Protein AF-A0ABD3ZH86-F1 (afdb_monomer_lite)

Radius of gyration: 28.14 Å; chains: 1; bounding box: 53×39×81 Å

Foldseek 3Di:
DCVVVVLCPDQDPPVVLVCQLVVQLVCQLVVVQVVCCVPVVDGDDSVVSSVVSNVVSSVVSVVVCVVCRVVDDDPPVPCPPPCVLAFPKWFFQAKDPAFQDWTWTWDQDPVRDIDIAIEGEPDSRDIDDHGFIWHFHADPDPRYTYIYHDPCPPPD

Secondary structure (DSSP, 8-state):
--GGGGGTBTTB-HHHHHHHHHHHHHHHHHHHHHHHHHHHSSPPPHHHHHHHHHHHHHHHHHHHHHHHTTTSPP---S---GGGGTT-EEEEEE--SSTT--EEEEEE-TTS-EEEEEEEESSTT--PPTT-EEEEEEEEETTEEEEEE-S-TT--

pLDDT: mean 80.96, std 14.33, range [44.66, 96.56]

Organism: NCBI:txid910996

Structure (mmCIF, N/CA/C/O backbone):
data_AF-A0ABD3ZH86-F1
#
_entry.id   AF-A0ABD3ZH86-F1
#
loop_
_atom_site.group_PDB
_atom_site.id
_atom_site.type_symbol
_atom_site.label_atom_id
_atom_site.label_alt_id
_atom_site.label_comp_id
_atom_site.label_asym_id
_atom_site.label_entity_id
_atom_site.label_seq_id
_atom_site.pdbx_PDB_ins_code
_atom_site.Cartn_x
_atom_site.Cartn_y
_atom_site.Cartn_z
_atom_site.occupancy
_atom_site.B_iso_or_equiv
_atom_site.auth_seq_id
_atom_site.auth_comp_id
_atom_site.auth_asym_id
_atom_site.auth_atom_id
_atom_site.pdbx_PDB_model_num
ATOM 1 N N . MET A 1 1 ? 4.212 23.619 -3.098 1.00 45.44 1 MET A N 1
ATOM 2 C CA . MET A 1 1 ? 4.206 22.138 -3.098 1.00 45.44 1 MET A CA 1
ATOM 3 C C . MET A 1 1 ? 3.017 21.601 -3.907 1.00 45.44 1 MET A C 1
ATOM 5 O O . MET A 1 1 ? 2.128 20.982 -3.349 1.00 45.44 1 MET A O 1
ATOM 9 N N . GLN A 1 2 ? 2.964 21.860 -5.218 1.00 48.41 2 GLN A N 1
ATOM 10 C CA . GLN A 1 2 ? 1.877 21.378 -6.098 1.00 48.41 2 GLN A CA 1
ATOM 11 C C . GLN A 1 2 ? 2.357 20.331 -7.117 1.00 48.41 2 GLN A C 1
ATOM 13 O O . GLN A 1 2 ? 1.558 19.537 -7.596 1.00 48.41 2 GLN A O 1
ATOM 18 N N . ALA A 1 3 ? 3.668 20.247 -7.376 1.00 47.69 3 ALA A N 1
ATOM 19 C CA . ALA A 1 3 ? 4.236 19.275 -8.313 1.00 47.69 3 ALA A CA 1
ATOM 20 C C . ALA A 1 3 ? 4.081 17.809 -7.853 1.00 47.69 3 ALA A C 1
ATOM 22 O O . ALA A 1 3 ? 3.915 16.922 -8.683 1.00 47.69 3 ALA A O 1
ATOM 23 N N . LEU A 1 4 ? 4.068 17.547 -6.539 1.00 51.72 4 LEU A N 1
ATOM 24 C CA . LEU A 1 4 ? 3.952 16.184 -5.998 1.00 51.72 4 LEU A CA 1
ATOM 25 C C . LEU A 1 4 ? 2.543 15.585 -6.149 1.00 51.72 4 LEU A C 1
ATOM 27 O O . LEU A 1 4 ? 2.402 14.373 -6.281 1.00 51.72 4 LEU A O 1
ATOM 31 N N . SER A 1 5 ? 1.506 16.428 -6.169 1.00 49.06 5 SER A N 1
ATOM 32 C CA . SER A 1 5 ? 0.112 15.988 -6.327 1.00 49.06 5 SER A CA 1
ATOM 33 C C . SER A 1 5 ? -0.162 15.417 -7.724 1.00 49.06 5 SER A C 1
ATOM 35 O O . SER A 1 5 ? -1.036 14.565 -7.882 1.00 49.06 5 SER A O 1
ATOM 37 N N . TRP A 1 6 ? 0.611 15.834 -8.731 1.00 50.19 6 TRP A N 1
ATOM 38 C CA . TRP A 1 6 ? 0.430 15.401 -10.118 1.00 50.19 6 TRP A CA 1
ATOM 39 C C . TRP A 1 6 ? 1.061 14.027 -10.417 1.00 50.19 6 TRP A C 1
ATOM 41 O O . TRP A 1 6 ? 0.678 13.365 -11.381 1.00 50.19 6 TRP A O 1
ATOM 51 N N . LEU A 1 7 ? 1.952 13.539 -9.543 1.00 53.78 7 LEU A N 1
ATOM 52 C CA . LEU A 1 7 ? 2.660 12.261 -9.700 1.00 53.78 7 LEU A CA 1
ATOM 53 C C . LEU A 1 7 ? 1.811 11.021 -9.344 1.00 53.78 7 LEU A C 1
ATOM 55 O O . LEU A 1 7 ? 2.345 9.925 -9.257 1.00 53.78 7 LEU A O 1
ATOM 59 N N . HIS A 1 8 ? 0.496 11.147 -9.123 1.00 50.16 8 HIS A N 1
ATOM 60 C CA . HIS A 1 8 ? -0.343 10.010 -8.698 1.00 50.16 8 HIS A CA 1
ATOM 61 C C . HIS A 1 8 ? 0.144 9.317 -7.405 1.00 50.16 8 HIS A C 1
ATOM 63 O O . HIS A 1 8 ? -0.154 8.143 -7.171 1.00 50.16 8 HIS A O 1
ATOM 69 N N . ILE A 1 9 ? 0.828 10.055 -6.522 1.00 49.44 9 ILE A N 1
ATOM 70 C CA . ILE A 1 9 ? 1.024 9.653 -5.124 1.00 49.44 9 ILE A CA 1
ATOM 71 C C . ILE A 1 9 ? -0.372 9.523 -4.502 1.00 49.44 9 ILE A C 1
ATOM 73 O O . ILE A 1 9 ? -1.048 10.519 -4.261 1.00 49.44 9 ILE A O 1
ATOM 77 N N . GLY A 1 10 ? -0.852 8.286 -4.357 1.00 52.22 10 GLY A N 1
ATOM 78 C CA . GLY A 1 10 ? -2.165 7.987 -3.779 1.00 52.22 10 GLY A CA 1
ATOM 79 C C . GLY A 1 10 ? -2.953 6.840 -4.421 1.00 52.22 10 GLY A C 1
ATOM 80 O O . GLY A 1 10 ? -3.966 6.446 -3.856 1.00 52.22 10 GLY A O 1
ATOM 81 N N . LYS A 1 11 ? -2.540 6.287 -5.575 1.00 58.09 11 LYS A N 1
ATOM 82 C CA . LYS A 1 11 ? -3.232 5.123 -6.190 1.00 58.09 11 LYS A CA 1
ATOM 83 C C . LYS A 1 11 ? -2.356 3.897 -6.433 1.00 58.09 11 LYS A C 1
ATOM 85 O O . LYS A 1 11 ? -2.894 2.807 -6.578 1.00 58.09 11 LYS A O 1
ATOM 90 N N . LEU A 1 12 ? -1.041 4.076 -6.502 1.00 63.38 12 LEU A N 1
ATOM 91 C CA . LEU A 1 12 ? -0.073 3.011 -6.737 1.00 63.38 12 LEU A CA 1
ATOM 92 C C . LEU A 1 12 ? 1.026 3.128 -5.677 1.00 63.38 12 LEU A C 1
ATOM 94 O O . LEU A 1 12 ? 1.472 4.256 -5.428 1.00 63.38 12 LEU A O 1
ATOM 98 N N . PRO A 1 13 ? 1.489 2.013 -5.084 1.00 73.19 13 PRO A N 1
ATOM 99 C CA . PRO A 1 13 ? 2.639 2.035 -4.190 1.00 73.19 13 PRO A CA 1
ATOM 100 C C . PRO A 1 13 ? 3.819 2.737 -4.873 1.00 73.19 13 PRO A C 1
ATOM 102 O O 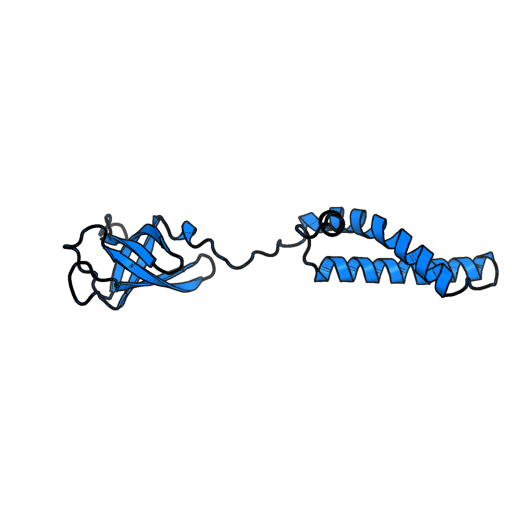. PRO A 1 13 ? 4.073 2.533 -6.068 1.00 73.19 13 PRO A O 1
ATOM 105 N N . LEU A 1 14 ? 4.553 3.576 -4.135 1.00 78.62 14 LEU A N 1
ATOM 106 C CA . LEU A 1 14 ? 5.660 4.374 -4.688 1.00 78.62 14 LEU A CA 1
ATOM 107 C C . LEU A 1 14 ? 6.692 3.493 -5.408 1.00 78.62 14 LEU A C 1
ATOM 109 O O . LEU A 1 14 ? 7.180 3.846 -6.481 1.00 78.62 14 LEU A O 1
ATOM 113 N N . LEU A 1 15 ? 6.953 2.310 -4.851 1.00 83.00 15 LEU A N 1
ATOM 114 C CA . LEU A 1 15 ? 7.851 1.318 -5.429 1.00 83.00 15 LEU A CA 1
ATOM 115 C C . LEU A 1 15 ? 7.382 0.859 -6.817 1.00 83.00 15 LEU A C 1
ATOM 117 O O . LEU A 1 15 ? 8.180 0.830 -7.749 1.00 83.00 15 LEU A O 1
ATOM 121 N N . VAL A 1 16 ? 6.090 0.567 -6.985 1.00 83.31 16 VAL A N 1
ATOM 122 C CA . VAL A 1 16 ? 5.526 0.131 -8.274 1.00 83.31 16 VAL A CA 1
ATOM 123 C C . VAL A 1 16 ? 5.651 1.239 -9.315 1.00 83.31 16 VAL A C 1
ATOM 125 O O . VAL A 1 16 ? 6.096 0.997 -10.435 1.00 83.31 16 VAL A O 1
ATOM 128 N N . THR A 1 17 ? 5.322 2.471 -8.931 1.00 83.12 17 THR A N 1
ATOM 129 C CA . THR A 1 17 ? 5.427 3.645 -9.811 1.00 83.12 17 THR A CA 1
ATOM 130 C C . THR A 1 17 ? 6.867 3.870 -10.276 1.00 83.12 17 THR A C 1
ATOM 132 O O . THR A 1 17 ? 7.109 4.112 -11.459 1.00 83.12 17 THR A O 1
ATOM 135 N N . LEU A 1 18 ? 7.834 3.737 -9.365 1.00 87.50 18 LEU A N 1
ATOM 136 C CA . LEU A 1 18 ? 9.255 3.879 -9.671 1.00 87.50 18 LEU A CA 1
ATOM 137 C C . LEU A 1 18 ? 9.743 2.777 -10.621 1.00 87.50 18 LEU A C 1
ATOM 139 O O . LEU A 1 18 ? 10.398 3.076 -11.616 1.00 87.50 18 LEU A O 1
ATOM 143 N N . VAL A 1 19 ? 9.389 1.516 -10.359 1.00 90.88 19 VAL A N 1
ATOM 144 C CA . VAL A 1 19 ? 9.763 0.383 -11.222 1.00 90.88 19 VAL A CA 1
ATOM 145 C C . VAL A 1 19 ? 9.196 0.554 -12.631 1.00 90.88 19 VAL A C 1
ATOM 147 O O . VAL A 1 19 ? 9.919 0.360 -13.606 1.00 90.88 19 VAL A O 1
ATOM 150 N N . LEU A 1 20 ? 7.936 0.977 -12.762 1.00 89.69 20 LEU A N 1
ATOM 151 C CA . LEU A 1 20 ? 7.323 1.244 -14.065 1.00 89.69 20 LEU A CA 1
ATOM 152 C C . LEU A 1 20 ? 8.002 2.410 -14.799 1.00 89.69 20 LEU A C 1
ATOM 154 O O . LEU A 1 20 ? 8.222 2.326 -16.010 1.00 89.69 20 LEU A O 1
ATOM 158 N N . LEU A 1 21 ? 8.370 3.480 -14.087 1.00 91.88 21 LEU A N 1
ATOM 159 C CA . LEU A 1 21 ? 9.082 4.622 -14.665 1.00 91.88 21 LEU A CA 1
ATOM 160 C C . LEU A 1 21 ? 10.460 4.209 -15.195 1.00 91.88 21 LEU A C 1
ATOM 162 O O . LEU A 1 21 ? 10.794 4.504 -16.340 1.00 91.88 21 LEU A O 1
ATOM 166 N N . LEU A 1 22 ? 11.256 3.517 -14.376 1.00 94.38 22 LEU A N 1
ATOM 167 C CA . LEU A 1 22 ? 12.603 3.084 -14.753 1.00 94.38 22 LEU A CA 1
ATOM 168 C C . LEU A 1 22 ? 12.562 2.007 -15.841 1.00 94.38 22 LEU A C 1
ATOM 170 O O . LEU A 1 22 ? 13.365 2.048 -16.771 1.00 94.38 22 LEU A O 1
ATOM 174 N N . GLY A 1 23 ? 11.615 1.072 -15.757 1.00 94.75 23 GLY A N 1
ATOM 175 C CA . GLY A 1 23 ? 11.425 0.025 -16.757 1.00 94.75 23 GLY A CA 1
ATOM 176 C C . GLY A 1 23 ? 11.048 0.603 -18.120 1.00 94.75 23 GLY A C 1
ATOM 177 O O . GLY A 1 23 ? 11.682 0.280 -19.123 1.00 94.75 23 GLY A O 1
ATOM 178 N N . SER A 1 24 ? 10.074 1.516 -18.163 1.00 94.38 24 SER A N 1
ATOM 179 C CA . SER A 1 24 ? 9.701 2.199 -19.408 1.00 94.38 24 SER A CA 1
ATOM 180 C C . SER A 1 24 ? 10.832 3.078 -19.948 1.00 94.38 24 SER A C 1
ATOM 182 O O . SER A 1 24 ? 11.112 3.018 -21.142 1.00 94.38 24 SER A O 1
ATOM 184 N N . PHE A 1 25 ? 11.545 3.813 -19.089 1.00 96.06 25 PHE A N 1
ATOM 185 C CA . PHE A 1 25 ? 12.745 4.564 -19.471 1.00 96.06 25 PHE A CA 1
ATOM 186 C C . PHE A 1 25 ? 13.802 3.671 -20.135 1.00 96.06 25 PHE A C 1
ATOM 188 O O . PHE A 1 25 ? 14.308 4.013 -21.203 1.00 96.06 25 PHE A O 1
ATOM 195 N N . ALA A 1 26 ? 14.107 2.514 -19.540 1.00 96.50 26 ALA A N 1
ATOM 196 C CA . ALA A 1 26 ? 15.097 1.584 -20.073 1.00 96.50 26 ALA A CA 1
ATOM 197 C C . ALA A 1 26 ? 14.663 1.006 -21.427 1.00 96.50 26 ALA A C 1
ATOM 199 O O . ALA A 1 26 ? 15.451 0.997 -22.372 1.00 96.50 26 ALA A O 1
ATOM 200 N N . ILE A 1 27 ? 13.404 0.574 -21.547 1.00 96.56 27 ILE A N 1
ATOM 201 C CA . ILE A 1 27 ? 12.863 0.017 -22.795 1.00 96.56 27 ILE A CA 1
ATOM 202 C C . ILE A 1 27 ? 12.894 1.063 -23.910 1.00 96.56 27 ILE A C 1
ATOM 204 O O . ILE A 1 27 ? 13.369 0.764 -25.006 1.00 96.56 27 ILE A O 1
ATOM 208 N N . ILE A 1 28 ? 12.428 2.286 -23.639 1.00 96.06 28 ILE A N 1
ATOM 209 C CA . ILE A 1 28 ? 12.412 3.379 -24.618 1.00 96.06 28 ILE A CA 1
ATOM 210 C C . ILE A 1 28 ? 13.840 3.760 -25.015 1.00 96.06 28 ILE A C 1
ATOM 212 O O . ILE A 1 28 ? 14.114 3.894 -26.203 1.00 96.06 28 ILE A O 1
ATOM 216 N N . GLY A 1 29 ? 14.760 3.869 -24.054 1.00 95.62 29 GLY A N 1
ATOM 217 C CA . GLY A 1 29 ? 16.148 4.240 -24.323 1.00 95.62 29 GLY A CA 1
ATOM 218 C C . GLY A 1 29 ? 16.898 3.201 -25.143 1.00 95.62 29 GLY A C 1
ATOM 219 O O . GLY A 1 29 ? 17.536 3.553 -26.132 1.00 95.62 29 GLY A O 1
ATOM 220 N N . ILE A 1 30 ? 16.785 1.919 -24.793 1.00 96.12 30 ILE A N 1
ATOM 221 C CA . ILE A 1 30 ? 17.448 0.836 -25.533 1.00 96.12 30 ILE A CA 1
ATOM 222 C C . ILE A 1 30 ? 16.839 0.701 -26.933 1.00 96.12 30 ILE A C 1
ATOM 224 O O . ILE A 1 30 ? 17.574 0.654 -27.919 1.00 96.12 30 ILE A O 1
ATOM 228 N N . SER A 1 31 ? 15.506 0.693 -27.036 1.00 96.50 31 SER A N 1
ATOM 229 C CA . SER A 1 31 ? 14.814 0.558 -28.326 1.00 96.50 31 SER A CA 1
ATOM 230 C C . SER A 1 31 ? 15.064 1.767 -29.227 1.00 96.50 31 SER A C 1
ATOM 232 O O . SER A 1 31 ? 15.324 1.610 -30.417 1.00 96.50 31 SER A O 1
ATOM 234 N N . GLY A 1 32 ? 15.039 2.974 -28.659 1.00 94.81 32 GLY A N 1
ATOM 235 C CA . GLY A 1 32 ? 15.346 4.216 -29.360 1.00 94.81 32 GLY A CA 1
ATOM 236 C C . GLY A 1 32 ? 16.785 4.242 -29.861 1.00 94.81 32 GLY A C 1
ATOM 237 O O . GLY A 1 32 ? 17.023 4.576 -31.019 1.00 94.81 32 GLY A O 1
ATOM 238 N N . GLN A 1 33 ? 17.747 3.820 -29.037 1.00 94.56 33 GLN A N 1
ATOM 239 C CA . GLN A 1 33 ? 19.147 3.749 -29.448 1.00 94.56 33 GLN A CA 1
ATOM 240 C C . GLN A 1 33 ? 19.359 2.718 -30.558 1.00 94.56 33 GLN A C 1
ATOM 242 O O . GLN A 1 33 ? 20.044 3.008 -31.538 1.00 94.56 33 GLN A O 1
ATOM 247 N N . TYR A 1 34 ? 18.724 1.550 -30.448 1.00 95.25 34 TYR A N 1
ATOM 248 C CA . 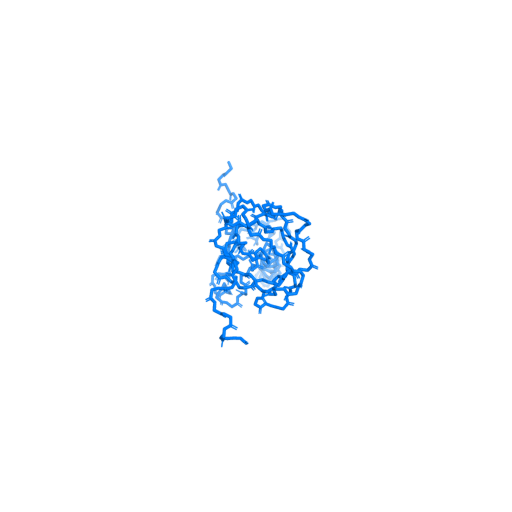TYR A 1 34 ? 18.746 0.529 -31.492 1.00 95.25 34 TYR A CA 1
ATOM 249 C C . TYR A 1 34 ? 18.163 1.048 -32.816 1.00 95.25 34 TYR A C 1
ATOM 251 O O . TYR A 1 34 ? 18.768 0.859 -33.870 1.00 95.25 34 TYR A O 1
ATOM 259 N N . LEU A 1 35 ? 17.034 1.763 -32.768 1.00 95.06 35 LEU A N 1
ATOM 260 C CA . LEU A 1 35 ? 16.420 2.383 -33.947 1.00 95.06 35 LEU A CA 1
ATOM 261 C C . LEU A 1 35 ? 17.329 3.430 -34.596 1.00 95.06 35 LEU A C 1
ATOM 263 O O . LEU A 1 35 ? 17.459 3.435 -35.818 1.00 95.06 35 LEU A O 1
ATOM 267 N N . MET A 1 36 ? 17.983 4.282 -33.803 1.00 93.81 36 MET A N 1
ATOM 268 C CA . MET A 1 36 ? 18.912 5.291 -34.326 1.00 93.81 36 MET A CA 1
ATOM 269 C C . MET A 1 36 ? 20.103 4.640 -35.029 1.00 93.81 36 MET A C 1
ATOM 271 O O . MET A 1 36 ? 20.439 5.028 -36.142 1.00 93.81 36 MET A O 1
ATOM 275 N N . ILE A 1 37 ? 20.686 3.596 -34.438 1.00 94.44 37 ILE A N 1
ATOM 276 C CA . ILE A 1 37 ? 21.784 2.854 -35.069 1.00 94.44 37 ILE A CA 1
ATOM 277 C C . ILE A 1 37 ? 21.301 2.157 -36.348 1.00 94.44 37 ILE A C 1
ATOM 279 O O . ILE A 1 37 ? 21.988 2.200 -37.360 1.00 94.44 37 ILE A O 1
ATOM 283 N N . SER A 1 38 ? 20.112 1.556 -36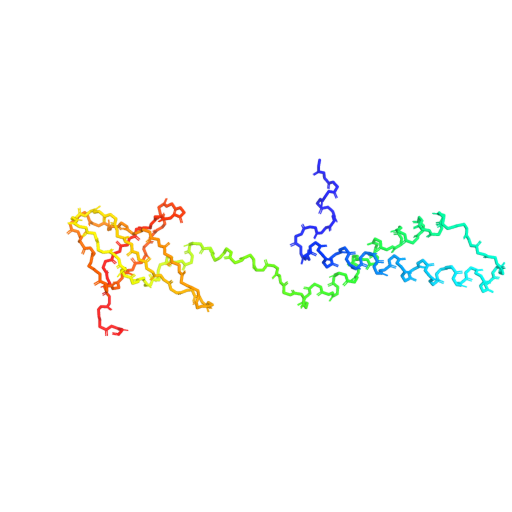.341 1.00 93.38 38 SER A N 1
ATOM 284 C CA . SER A 1 38 ? 19.567 0.867 -37.517 1.00 93.38 38 SER A CA 1
ATOM 285 C C . SER A 1 38 ? 19.306 1.823 -38.691 1.00 93.38 38 SER A C 1
ATOM 287 O O . SER A 1 38 ? 19.688 1.540 -39.827 1.00 93.38 38 SER A O 1
ATOM 289 N N . LEU A 1 39 ? 18.706 2.986 -38.420 1.00 94.06 39 LEU A N 1
ATOM 290 C CA . LEU A 1 39 ? 18.281 3.942 -39.448 1.00 94.06 39 LEU A CA 1
ATOM 291 C C . LEU A 1 39 ? 19.393 4.905 -39.878 1.00 94.06 39 LEU A C 1
ATOM 293 O O . LEU A 1 39 ? 19.543 5.185 -41.064 1.00 94.06 39 LEU A O 1
ATOM 297 N N . LEU A 1 40 ? 20.157 5.429 -38.920 1.00 92.12 40 LEU A N 1
ATOM 298 C CA . LEU A 1 40 ? 21.149 6.488 -39.133 1.00 92.12 40 LEU A CA 1
ATOM 299 C C . LEU A 1 40 ? 22.590 5.965 -39.072 1.00 92.12 40 LEU A C 1
ATOM 301 O O . LEU A 1 40 ? 23.521 6.763 -39.182 1.00 92.12 40 LEU A O 1
ATOM 305 N N . GLN A 1 41 ? 22.787 4.656 -38.848 1.00 90.81 41 GLN A N 1
ATOM 306 C CA . GLN A 1 41 ? 24.098 3.997 -38.692 1.00 90.81 41 GLN A CA 1
ATOM 307 C C . GLN A 1 41 ? 24.980 4.620 -37.598 1.00 90.81 41 GLN A C 1
ATOM 309 O O . GLN A 1 41 ? 26.174 4.343 -37.500 1.00 90.81 41 GLN A O 1
ATOM 314 N N . THR A 1 42 ? 24.390 5.465 -36.752 1.00 89.94 42 THR A N 1
ATOM 315 C CA . THR A 1 42 ? 25.080 6.240 -35.730 1.00 89.94 42 THR A CA 1
ATOM 316 C C . THR A 1 42 ? 24.237 6.283 -34.458 1.00 89.94 42 THR A C 1
ATOM 318 O O . THR A 1 42 ? 23.020 6.478 -34.514 1.00 89.94 42 THR A O 1
ATOM 321 N N . PRO A 1 43 ? 24.855 6.075 -33.285 1.00 88.69 43 PRO A N 1
ATOM 322 C CA . PRO A 1 43 ? 24.164 6.221 -32.016 1.00 88.69 43 PRO A CA 1
ATOM 323 C C . PRO A 1 43 ? 23.897 7.700 -31.718 1.00 88.69 43 PRO A C 1
ATOM 325 O O . PRO A 1 43 ? 24.757 8.555 -31.936 1.00 88.69 43 PRO A O 1
ATOM 328 N N . LEU A 1 44 ? 22.735 8.002 -31.134 1.00 90.56 44 LEU A N 1
ATOM 329 C CA . LEU A 1 44 ? 22.501 9.324 -30.559 1.00 90.56 44 LEU A CA 1
ATOM 330 C C . LEU A 1 44 ? 23.362 9.488 -29.295 1.00 90.56 44 LEU A C 1
ATOM 332 O O . LEU A 1 44 ? 23.647 8.509 -28.600 1.00 90.56 44 LEU A O 1
ATOM 336 N N . SER A 1 45 ? 23.764 10.721 -28.972 1.00 94.06 45 SER A N 1
ATOM 337 C CA . SER A 1 45 ? 24.458 11.003 -27.710 1.00 94.06 45 SER A CA 1
ATOM 338 C C . SER A 1 45 ? 23.645 10.478 -26.526 1.00 94.06 45 SER A C 1
ATOM 340 O O . SER A 1 45 ? 22.447 10.754 -26.417 1.00 94.06 45 SER A O 1
ATOM 342 N N . ALA A 1 46 ? 24.307 9.751 -25.623 1.00 90.56 46 ALA A N 1
ATOM 343 C CA . ALA A 1 46 ? 23.657 9.095 -24.492 1.00 90.56 46 ALA A CA 1
ATOM 344 C C . ALA A 1 46 ? 22.843 10.076 -23.631 1.00 90.56 46 ALA A C 1
ATOM 346 O O . ALA A 1 46 ? 21.742 9.744 -23.203 1.00 90.56 46 ALA A O 1
ATOM 347 N N . GLY A 1 47 ? 23.335 11.307 -23.436 1.00 92.94 47 GLY A N 1
ATOM 348 C CA . GLY A 1 47 ? 22.619 12.336 -22.676 1.00 92.94 47 GLY A CA 1
ATOM 349 C C . GLY A 1 47 ? 21.316 12.790 -23.344 1.00 92.94 47 GLY A C 1
ATOM 350 O O . GLY A 1 47 ? 20.297 12.935 -22.671 1.00 92.94 47 GLY A O 1
ATOM 351 N N . LEU A 1 48 ? 21.320 12.957 -24.672 1.00 93.12 48 LEU A N 1
ATOM 352 C CA . LEU A 1 48 ? 20.118 13.332 -25.426 1.00 93.12 48 LEU A CA 1
ATOM 353 C C . LEU A 1 48 ? 19.102 12.190 -25.455 1.00 93.12 48 LEU A C 1
ATOM 355 O O . LEU A 1 48 ? 17.919 12.422 -25.214 1.00 93.12 48 LEU A O 1
ATOM 359 N N . MET A 1 49 ? 19.559 10.957 -25.692 1.00 94.81 49 MET A N 1
ATOM 360 C CA . MET A 1 49 ? 18.675 9.791 -25.683 1.00 94.81 49 MET A CA 1
ATOM 361 C C . MET A 1 49 ? 18.061 9.569 -24.297 1.00 94.81 49 MET A C 1
ATOM 363 O O . MET A 1 49 ? 16.865 9.296 -24.199 1.00 94.81 49 MET A O 1
ATOM 367 N N . ALA A 1 50 ? 18.835 9.750 -23.223 1.00 94.25 50 ALA A N 1
ATOM 368 C CA . ALA A 1 50 ? 18.319 9.684 -21.860 1.00 94.25 50 ALA A CA 1
ATOM 369 C C . ALA A 1 50 ? 17.235 10.746 -21.616 1.00 94.25 50 ALA A C 1
ATOM 371 O O . ALA A 1 50 ? 16.165 10.418 -21.111 1.00 94.25 50 ALA A O 1
ATOM 372 N N . LEU A 1 51 ? 17.454 11.998 -22.031 1.00 95.50 51 LEU A N 1
ATOM 373 C CA . LEU A 1 51 ? 16.453 13.054 -21.866 1.00 95.50 51 LEU A CA 1
ATOM 374 C C . LEU A 1 51 ? 15.150 12.727 -22.612 1.00 95.50 51 LEU A C 1
ATOM 376 O O . LEU A 1 51 ? 14.069 12.810 -22.030 1.00 95.50 51 LEU A O 1
ATOM 380 N N . ILE A 1 52 ? 15.251 12.303 -23.873 1.00 94.56 52 ILE A N 1
ATOM 381 C CA . ILE A 1 52 ? 14.094 11.911 -24.691 1.00 94.56 52 ILE A CA 1
ATOM 382 C C . ILE A 1 52 ? 13.355 10.736 -24.041 1.00 94.56 52 ILE A C 1
ATOM 384 O O . ILE A 1 52 ? 12.135 10.776 -23.886 1.00 94.56 52 ILE A O 1
ATOM 388 N N . SER A 1 53 ? 14.090 9.714 -23.603 1.00 95.81 53 SER A N 1
ATOM 389 C CA . SER A 1 53 ? 13.514 8.514 -22.987 1.00 95.81 53 SER A CA 1
ATOM 390 C C . SER A 1 53 ? 12.813 8.822 -21.671 1.00 95.81 53 SER A C 1
ATOM 392 O O . SER A 1 53 ? 11.762 8.252 -21.392 1.00 95.81 53 SER A O 1
ATOM 394 N N . PHE A 1 54 ? 13.358 9.746 -20.878 1.00 94.19 54 PHE A N 1
ATOM 395 C CA . PHE A 1 54 ? 12.741 10.188 -19.632 1.00 94.19 54 PHE A CA 1
ATOM 396 C C . PHE A 1 54 ? 11.450 10.971 -19.882 1.00 94.19 54 PHE A C 1
ATOM 398 O O . PHE A 1 54 ? 10.439 10.732 -19.232 1.00 94.19 54 PHE A O 1
ATOM 405 N N . VAL A 1 55 ? 11.442 11.875 -20.862 1.00 94.75 55 VAL A N 1
ATOM 406 C CA . VAL A 1 55 ? 10.226 12.625 -21.207 1.00 94.75 55 VAL A CA 1
ATOM 407 C C . VAL A 1 55 ? 9.136 11.692 -21.744 1.00 94.75 55 VAL A C 1
ATOM 409 O O . VAL A 1 55 ? 7.970 11.862 -21.396 1.00 94.75 55 VAL A O 1
ATOM 412 N N . LEU A 1 56 ? 9.497 10.681 -22.541 1.00 93.69 56 LEU A N 1
ATOM 413 C CA . LEU A 1 56 ? 8.553 9.699 -23.084 1.00 93.69 56 LEU A CA 1
ATOM 414 C C . LEU A 1 56 ? 8.089 8.654 -22.054 1.00 93.69 56 LEU A C 1
ATOM 416 O O . LEU A 1 56 ? 6.983 8.117 -22.183 1.00 93.69 56 LEU A O 1
ATOM 420 N N . SER A 1 57 ? 8.876 8.367 -21.014 1.00 92.38 57 SER A N 1
ATOM 421 C CA . SER A 1 57 ? 8.477 7.423 -19.964 1.00 92.38 57 SER A CA 1
ATOM 422 C C . SER A 1 57 ? 7.372 7.981 -19.061 1.00 92.38 57 SER A C 1
ATOM 424 O O . SER A 1 57 ? 6.525 7.218 -18.602 1.00 92.38 57 SER A O 1
ATOM 426 N N . LEU A 1 58 ? 7.295 9.304 -18.873 1.00 89.12 58 LEU A N 1
ATOM 427 C CA . LEU A 1 58 ? 6.259 9.959 -18.060 1.00 89.12 58 LEU A CA 1
ATOM 428 C C . LEU A 1 58 ? 4.813 9.705 -18.545 1.00 89.12 58 LEU A C 1
ATOM 430 O O . LEU A 1 58 ? 4.001 9.227 -17.748 1.00 89.12 58 LEU A O 1
ATOM 434 N N . PRO A 1 59 ? 4.436 9.973 -19.814 1.00 87.88 59 PRO A N 1
ATOM 435 C CA . PRO A 1 59 ? 3.095 9.648 -20.295 1.00 87.88 59 PRO A CA 1
ATOM 436 C C . PRO A 1 59 ? 2.864 8.133 -20.330 1.00 87.88 59 PRO A C 1
ATOM 438 O O . PRO A 1 59 ? 1.777 7.671 -19.986 1.00 87.88 59 PRO A O 1
ATOM 441 N N . THR A 1 60 ? 3.892 7.348 -20.667 1.00 87.38 60 THR A N 1
ATOM 442 C CA . THR A 1 60 ? 3.831 5.878 -20.686 1.00 87.38 60 THR A CA 1
ATOM 443 C C . THR A 1 60 ? 3.463 5.314 -19.313 1.00 87.38 60 THR A C 1
ATOM 445 O O . THR A 1 60 ? 2.589 4.452 -19.208 1.00 87.38 60 THR A O 1
ATOM 448 N N . LEU A 1 61 ? 4.052 5.859 -18.247 1.00 85.56 61 LEU A N 1
ATOM 449 C CA . LEU A 1 61 ? 3.727 5.526 -16.864 1.00 85.56 61 LEU A CA 1
ATOM 450 C C . LEU A 1 61 ? 2.257 5.807 -16.536 1.00 85.56 61 LEU A C 1
ATOM 452 O O . LEU A 1 61 ? 1.615 4.988 -15.882 1.00 85.56 61 LEU A O 1
ATOM 456 N N . HIS A 1 62 ? 1.703 6.928 -17.007 1.00 81.31 62 HIS A N 1
ATOM 457 C CA . HIS A 1 62 ? 0.295 7.255 -16.782 1.00 81.31 62 HIS A CA 1
ATOM 458 C C . HIS A 1 62 ? -0.644 6.245 -17.458 1.00 81.31 62 HIS A C 1
ATOM 460 O O . HIS A 1 62 ? -1.595 5.771 -16.833 1.00 81.31 62 HIS A O 1
ATOM 466 N N . PHE A 1 63 ? -0.360 5.868 -18.709 1.00 83.94 63 PHE A N 1
ATOM 467 C CA . PHE A 1 63 ? -1.159 4.878 -19.433 1.00 83.94 63 PHE A CA 1
ATOM 468 C C . PHE A 1 63 ? -1.053 3.486 -18.804 1.00 83.94 63 PHE A C 1
ATOM 470 O O . PHE A 1 63 ? -2.079 2.898 -18.464 1.00 83.94 63 PHE A O 1
ATOM 477 N N . ILE A 1 64 ? 0.164 2.977 -18.594 1.00 82.56 64 ILE A N 1
ATOM 478 C CA . ILE A 1 64 ? 0.381 1.642 -18.019 1.00 82.56 64 ILE A CA 1
ATOM 479 C C . ILE A 1 64 ? -0.162 1.585 -16.591 1.00 82.56 64 ILE A C 1
ATOM 481 O O . ILE A 1 64 ? -0.900 0.666 -16.252 1.00 82.56 64 ILE A O 1
ATOM 485 N N . GLY A 1 65 ? 0.129 2.596 -15.770 1.00 79.81 65 GLY A N 1
ATOM 486 C CA . GLY A 1 65 ? -0.358 2.680 -14.396 1.00 79.81 65 GLY A CA 1
ATOM 487 C C . GLY A 1 65 ? -1.883 2.690 -14.313 1.00 79.81 65 GLY A C 1
ATOM 488 O O . GLY A 1 65 ? -2.444 2.024 -13.450 1.00 79.81 65 GLY A O 1
ATOM 489 N N . ARG A 1 66 ? -2.579 3.364 -15.239 1.00 78.81 66 ARG A N 1
ATOM 490 C CA . ARG A 1 66 ? -4.050 3.346 -15.305 1.00 78.81 66 ARG A CA 1
ATOM 491 C C . ARG A 1 66 ? -4.609 1.965 -15.658 1.00 78.81 66 ARG A C 1
ATOM 493 O O . ARG A 1 66 ? -5.645 1.591 -15.116 1.00 78.81 66 ARG A O 1
ATOM 500 N N . TRP A 1 67 ? -3.940 1.225 -16.538 1.00 80.94 67 TRP A N 1
ATOM 501 C CA . TRP A 1 67 ? -4.318 -0.148 -16.892 1.00 80.94 67 TRP A CA 1
ATOM 502 C C . TRP A 1 67 ? -4.022 -1.154 -15.775 1.00 80.94 67 TRP A C 1
ATOM 504 O O . TRP A 1 67 ? -4.778 -2.106 -15.599 1.00 80.94 67 TRP A O 1
ATOM 514 N N . LEU A 1 68 ? -2.947 -0.937 -15.014 1.00 75.00 68 LEU A N 1
ATOM 515 C CA . LEU A 1 68 ? -2.504 -1.833 -13.944 1.00 75.00 68 LEU A CA 1
ATOM 516 C C . LEU A 1 68 ? -3.187 -1.554 -12.595 1.00 75.00 68 LEU A C 1
ATOM 518 O O . LEU A 1 68 ? -3.335 -2.464 -11.786 1.00 75.00 68 LEU A O 1
ATOM 522 N N . ALA A 1 69 ? -3.645 -0.318 -12.369 1.00 73.44 69 ALA A N 1
ATOM 523 C CA . ALA A 1 69 ? -4.325 0.119 -11.150 1.00 73.44 69 ALA A CA 1
ATOM 524 C C . ALA A 1 69 ? -5.470 -0.789 -10.651 1.00 73.44 69 ALA A C 1
ATOM 526 O O . ALA A 1 69 ? -5.543 -0.974 -9.440 1.00 73.44 69 ALA A O 1
ATOM 527 N N . PRO A 1 70 ? -6.361 -1.359 -11.491 1.00 75.88 70 PRO A N 1
ATOM 528 C CA . PRO A 1 70 ? -7.425 -2.237 -10.994 1.00 75.88 70 PRO A CA 1
ATOM 529 C C . PRO A 1 70 ? -6.929 -3.602 -10.492 1.00 75.88 70 PRO A C 1
ATOM 531 O O . PRO A 1 70 ? -7.651 -4.258 -9.749 1.00 75.88 70 PRO A O 1
ATOM 534 N N . TYR A 1 71 ? -5.729 -4.034 -10.888 1.00 78.69 71 TYR A N 1
ATOM 535 C CA . TYR A 1 71 ? -5.153 -5.324 -10.488 1.00 78.69 71 TYR A CA 1
ATOM 536 C C . TYR A 1 71 ? -4.231 -5.220 -9.275 1.00 78.69 71 TYR A C 1
ATOM 538 O O . TYR A 1 71 ? -3.882 -6.236 -8.677 1.00 78.69 71 TYR A O 1
ATOM 546 N N . LEU A 1 72 ? -3.800 -4.007 -8.932 1.00 68.12 72 LEU A N 1
ATOM 547 C CA . LEU A 1 72 ? -2.921 -3.791 -7.798 1.00 68.12 72 LEU A CA 1
ATOM 548 C C . LEU A 1 72 ? -3.746 -3.737 -6.511 1.00 68.12 72 LEU A C 1
ATOM 550 O O . LEU A 1 72 ? -4.653 -2.903 -6.415 1.00 68.12 72 LEU A O 1
ATOM 554 N N . PRO A 1 73 ? -3.437 -4.591 -5.515 1.00 57.94 73 PRO A N 1
ATOM 555 C CA . PRO A 1 73 ? -3.976 -4.403 -4.183 1.00 57.94 73 PRO A CA 1
ATOM 556 C C . PRO A 1 73 ? -3.553 -3.009 -3.735 1.00 57.94 73 PRO A C 1
ATOM 558 O O . PRO A 1 73 ? -2.383 -2.629 -3.841 1.00 57.94 73 PRO A O 1
ATOM 561 N N . LYS A 1 74 ? -4.531 -2.212 -3.310 1.00 57.16 74 LYS A N 1
ATOM 562 C CA . LYS A 1 74 ? -4.226 -0.949 -2.651 1.00 57.16 74 LYS A CA 1
ATOM 563 C C . LYS A 1 74 ? -3.372 -1.278 -1.435 1.00 57.16 74 LYS A C 1
ATOM 565 O O . LYS A 1 74 ? -3.545 -2.344 -0.845 1.00 57.16 74 LYS A O 1
ATOM 570 N N . ASP A 1 75 ? -2.461 -0.376 -1.087 1.00 52.66 75 ASP A N 1
ATOM 571 C CA . ASP A 1 75 ? -1.802 -0.414 0.212 1.00 52.66 75 ASP A CA 1
ATOM 572 C C . ASP A 1 75 ? -2.906 -0.275 1.271 1.00 52.66 75 ASP A C 1
ATOM 574 O O . ASP A 1 75 ? -3.276 0.828 1.679 1.00 52.66 75 ASP A O 1
ATOM 578 N N . GLU A 1 76 ? -3.491 -1.411 1.651 1.00 45.84 76 GLU A N 1
ATOM 579 C CA . GLU A 1 76 ? -4.282 -1.588 2.853 1.00 45.84 76 GLU A CA 1
ATOM 580 C C . GLU A 1 76 ? -3.284 -1.331 3.968 1.00 45.84 76 GLU A C 1
ATOM 582 O O . GLU A 1 76 ? -2.539 -2.203 4.418 1.00 45.84 76 GLU A O 1
ATOM 587 N N . SER A 1 77 ? -3.172 -0.059 4.333 1.00 46.62 77 SER A N 1
ATOM 588 C CA . SER A 1 77 ? -2.527 0.309 5.571 1.00 46.62 77 SER A CA 1
ATOM 589 C C . SER A 1 77 ? -3.259 -0.518 6.618 1.00 46.62 77 SER A C 1
ATOM 591 O O . SER A 1 77 ? -4.443 -0.287 6.842 1.00 46.62 77 SER A O 1
ATOM 593 N N . PHE A 1 78 ? -2.578 -1.476 7.246 1.00 44.66 78 PHE A N 1
ATOM 594 C CA . PHE A 1 78 ? -3.093 -2.270 8.370 1.00 44.66 78 PHE A CA 1
ATOM 595 C C . PHE A 1 78 ? -3.426 -1.403 9.604 1.00 44.66 78 PHE A C 1
ATOM 597 O O . PHE A 1 78 ? -3.511 -1.897 10.722 1.00 44.66 78 PHE A O 1
ATOM 604 N N . ALA A 1 79 ? -3.641 -0.101 9.422 1.00 46.00 79 ALA A N 1
ATOM 605 C CA . ALA A 1 79 ? -4.505 0.679 10.273 1.00 46.00 79 ALA A CA 1
ATOM 606 C C . ALA A 1 79 ? -5.936 0.184 10.032 1.00 46.00 79 ALA A C 1
ATOM 608 O O . ALA A 1 79 ? -6.730 0.827 9.344 1.00 46.00 79 ALA A O 1
ATOM 609 N N . VAL A 1 80 ? -6.265 -0.983 10.599 1.00 51.78 80 VAL A N 1
ATOM 610 C CA . VAL A 1 80 ? -7.646 -1.271 10.982 1.00 51.78 80 VAL A CA 1
ATOM 611 C C . VAL A 1 80 ? -8.120 -0.002 11.670 1.00 51.78 80 VAL A C 1
ATOM 613 O O . VAL A 1 80 ? -7.535 0.396 12.677 1.00 51.78 80 VAL A O 1
ATOM 616 N N . SER A 1 81 ? -9.080 0.704 11.062 1.00 55.56 81 SER A N 1
ATOM 617 C CA . SER A 1 81 ? -9.625 1.894 11.698 1.00 55.56 81 SER A CA 1
ATOM 618 C C . SER A 1 81 ? -10.111 1.429 13.058 1.00 55.56 81 SER A C 1
ATOM 620 O O . SER A 1 81 ? -10.980 0.564 13.136 1.00 55.56 81 SER A O 1
ATOM 622 N N . GLU A 1 82 ? -9.504 1.943 14.119 1.00 58.75 82 GLU A N 1
ATOM 623 C CA . GLU A 1 82 ? -9.876 1.659 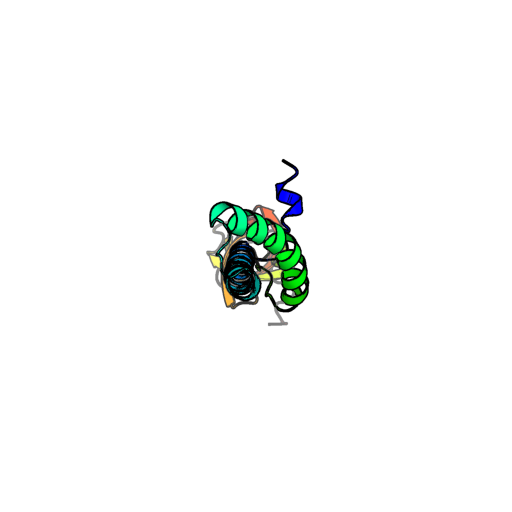15.505 1.00 58.75 82 GLU A CA 1
ATOM 624 C C . GLU A 1 82 ? -11.387 1.879 15.737 1.00 58.75 82 GLU A C 1
ATOM 626 O O . GLU A 1 82 ? -11.971 1.300 16.647 1.00 58.75 82 GLU A O 1
ATOM 631 N N . ASP A 1 83 ? -12.048 2.655 14.868 1.00 62.56 83 ASP A N 1
ATOM 632 C CA . ASP A 1 83 ? -13.498 2.861 14.860 1.00 62.56 83 ASP A CA 1
ATOM 633 C C . ASP A 1 83 ? -14.287 1.599 14.459 1.00 62.56 83 ASP A C 1
ATOM 635 O O . ASP A 1 83 ? -15.438 1.446 14.855 1.00 62.56 83 ASP A O 1
ATOM 639 N N . SER A 1 84 ? -13.681 0.659 13.722 1.00 68.75 84 SER A N 1
ATOM 640 C CA . SER A 1 84 ? -14.290 -0.639 13.377 1.00 68.75 84 SER A CA 1
ATOM 641 C C . SER A 1 84 ? -14.506 -1.544 14.592 1.00 68.75 84 SER A C 1
ATOM 643 O O . SER A 1 84 ? -15.286 -2.494 14.527 1.00 68.75 84 SER A O 1
ATOM 645 N N . PHE A 1 85 ? -13.851 -1.243 15.717 1.00 76.88 85 PHE A N 1
ATOM 646 C CA . PHE A 1 85 ? -14.073 -1.962 16.964 1.00 76.88 85 PHE A CA 1
ATOM 647 C C . PHE A 1 85 ? -15.392 -1.555 17.633 1.00 76.88 85 PHE A C 1
ATOM 649 O O . PHE A 1 85 ? -15.930 -2.331 18.419 1.00 76.88 85 PHE A O 1
ATOM 656 N N . ILE A 1 86 ? -15.966 -0.394 17.300 1.00 83.62 86 ILE A N 1
ATOM 657 C CA . ILE A 1 86 ? -17.261 0.034 17.839 1.00 83.62 86 ILE A CA 1
ATOM 658 C C . ILE A 1 86 ? -18.359 -0.937 17.380 1.00 83.62 86 ILE A C 1
ATOM 660 O O . ILE A 1 86 ? -18.505 -1.225 16.195 1.00 83.62 86 ILE A O 1
ATOM 664 N N . GLY A 1 87 ? -19.135 -1.454 18.332 1.00 83.62 87 GLY A N 1
ATOM 665 C CA . GLY A 1 87 ? -20.163 -2.472 18.107 1.00 83.62 87 GLY A CA 1
ATOM 666 C C . GLY A 1 87 ? -19.647 -3.914 18.128 1.00 83.62 87 GLY A C 1
ATOM 667 O O . GLY A 1 87 ? -20.450 -4.841 18.037 1.00 83.62 87 GLY A O 1
ATOM 668 N N . SER A 1 88 ? -18.337 -4.127 18.281 1.00 86.31 88 SER A N 1
ATOM 669 C CA . SER A 1 88 ? -17.750 -5.463 18.400 1.00 86.31 88 SER A CA 1
ATOM 670 C C . SER A 1 88 ? -17.609 -5.911 19.858 1.00 86.31 88 SER A C 1
ATOM 672 O O . SER A 1 88 ? -17.535 -5.101 20.785 1.00 86.31 88 SER A O 1
ATOM 674 N N . MET A 1 89 ? -17.546 -7.231 20.053 1.00 89.06 89 MET A N 1
ATOM 675 C CA . MET A 1 89 ? -17.313 -7.846 21.360 1.00 89.06 89 MET A CA 1
ATOM 676 C C . MET A 1 89 ? -15.812 -8.046 21.600 1.00 89.06 89 MET A C 1
ATOM 678 O O . MET A 1 89 ? -15.141 -8.692 20.794 1.00 89.06 89 MET A O 1
ATOM 682 N N . ALA A 1 90 ? -15.300 -7.569 22.733 1.00 89.81 90 ALA A N 1
ATOM 683 C CA . ALA A 1 90 ? -13.923 -7.805 23.177 1.00 89.81 90 ALA A CA 1
ATOM 684 C C . ALA A 1 90 ? -13.883 -8.672 24.440 1.00 89.81 90 ALA A C 1
ATOM 686 O O . ALA A 1 90 ? -14.814 -8.665 25.245 1.00 89.81 90 ALA A O 1
ATOM 687 N N . LEU A 1 91 ? -12.803 -9.433 24.617 1.00 90.94 91 LEU A N 1
ATOM 688 C CA . LEU A 1 91 ? -12.588 -10.302 25.772 1.00 90.94 91 LEU A CA 1
ATOM 689 C C . LEU A 1 91 ? -11.690 -9.610 26.795 1.00 90.94 91 LEU A C 1
ATOM 691 O O . LEU A 1 91 ? -10.575 -9.215 26.470 1.00 90.94 91 LEU A O 1
ATOM 695 N N . VAL A 1 92 ? -12.140 -9.508 28.040 1.00 91.56 92 VAL A N 1
ATOM 696 C CA . VAL A 1 92 ? -11.377 -8.881 29.124 1.00 91.56 92 VAL A CA 1
ATOM 697 C C . VAL A 1 92 ? -10.199 -9.777 29.513 1.00 91.56 92 VAL A C 1
ATOM 699 O O . VAL A 1 92 ? -10.382 -10.902 29.986 1.00 91.56 92 VAL A O 1
ATOM 702 N N . THR A 1 93 ? -8.974 -9.290 29.330 1.00 88.94 93 THR A N 1
ATOM 703 C CA . THR A 1 93 ? -7.735 -10.008 29.671 1.00 88.94 93 THR A CA 1
ATOM 704 C C . THR A 1 93 ? -7.267 -9.690 31.081 1.00 88.94 93 THR A C 1
ATOM 706 O O . THR A 1 93 ? -6.763 -10.588 31.764 1.00 88.94 93 THR A O 1
ATOM 709 N N . GLN A 1 94 ? -7.511 -8.463 31.544 1.00 86.75 94 GLN A N 1
ATOM 710 C CA . GLN A 1 94 ? -7.194 -7.996 32.889 1.00 86.75 94 GLN A CA 1
ATOM 711 C C . GLN A 1 94 ? -8.393 -7.259 33.490 1.00 86.75 94 GLN A C 1
ATOM 713 O O . GLN A 1 94 ? -8.934 -6.344 32.880 1.00 86.75 94 GLN A O 1
ATOM 718 N N . SER A 1 95 ? -8.813 -7.661 34.691 1.00 79.94 95 SER A N 1
ATOM 719 C CA . SER A 1 95 ? -9.963 -7.072 35.386 1.00 79.94 95 SER A CA 1
ATOM 720 C C . SER A 1 95 ? -9.666 -5.682 35.944 1.00 79.94 95 SER A C 1
ATOM 722 O O . SER A 1 95 ? -8.567 -5.438 36.449 1.00 79.94 95 SER A O 1
ATOM 724 N N . ALA A 1 96 ? -10.687 -4.828 35.970 1.00 73.69 96 ALA A N 1
ATOM 725 C CA . ALA A 1 96 ? -10.666 -3.597 36.750 1.00 73.69 96 ALA A CA 1
ATOM 726 C C . ALA A 1 96 ? -10.722 -3.952 38.247 1.00 73.69 96 ALA A C 1
ATOM 728 O O . ALA A 1 96 ? -11.623 -4.659 38.691 1.00 73.69 96 ALA A O 1
ATOM 729 N N . GLY A 1 97 ? -9.742 -3.497 39.031 1.00 65.19 97 GLY A N 1
ATOM 730 C CA . GLY A 1 97 ? -9.670 -3.794 40.469 1.00 65.19 97 GLY A CA 1
ATOM 731 C C . GLY A 1 97 ? -10.714 -3.057 41.319 1.00 65.19 97 GLY A C 1
ATOM 732 O O . GLY A 1 97 ? -10.912 -3.419 42.476 1.00 65.19 97 GLY A O 1
ATOM 733 N N . GLN A 1 98 ? -11.368 -2.030 40.767 1.00 72.56 98 GLN A N 1
ATOM 734 C CA . GLN A 1 98 ? -12.411 -1.234 41.421 1.00 72.56 98 GLN A CA 1
ATOM 735 C C . GLN A 1 98 ? -13.487 -0.816 40.398 1.00 72.56 98 GLN A C 1
ATOM 737 O O . GLN A 1 98 ? -13.183 -0.748 39.201 1.00 72.56 98 GLN A O 1
ATOM 742 N N . PRO A 1 99 ? -14.724 -0.515 40.843 1.00 71.38 99 PRO A N 1
ATOM 743 C CA . PRO A 1 99 ? -15.758 0.077 39.991 1.00 71.38 99 PRO A CA 1
ATOM 744 C C . PRO A 1 99 ? -15.262 1.353 39.305 1.00 71.38 99 PRO A C 1
ATOM 746 O O . PRO A 1 99 ? -14.571 2.163 39.923 1.00 71.38 99 PRO A O 1
ATOM 749 N N . GLY A 1 100 ? -15.583 1.518 38.021 1.00 70.44 100 GLY A N 1
ATOM 750 C CA . GLY A 1 100 ? -15.229 2.723 37.263 1.00 70.44 100 GLY A CA 1
ATOM 751 C C . GLY A 1 100 ? -13.776 2.786 36.777 1.00 70.44 100 GLY A C 1
ATOM 752 O O . GLY A 1 100 ? -13.412 3.738 36.090 1.00 70.44 100 GLY A O 1
ATOM 753 N N . MET A 1 101 ? -12.935 1.797 37.100 1.00 79.06 101 MET A N 1
ATOM 754 C CA . MET A 1 101 ? -11.564 1.732 36.586 1.00 79.06 101 MET A CA 1
ATOM 755 C C . MET A 1 101 ? -11.500 1.122 35.185 1.00 79.06 101 MET A C 1
ATOM 757 O O . MET A 1 101 ? -12.356 0.332 34.783 1.00 79.06 101 MET A O 1
ATOM 761 N N . SER A 1 102 ? -10.430 1.460 34.464 1.00 84.56 102 SER A N 1
ATOM 762 C CA . SER A 1 102 ? -10.147 0.836 33.177 1.00 84.56 102 SER A CA 1
ATOM 763 C C . SER A 1 102 ? -9.726 -0.628 33.340 1.00 84.56 102 SER A C 1
ATOM 765 O O . SER A 1 102 ? -9.053 -1.002 34.305 1.00 84.56 102 SER A O 1
ATOM 767 N N . ALA A 1 103 ? -10.138 -1.454 32.386 1.00 88.50 103 ALA A N 1
ATOM 768 C CA . ALA A 1 103 ? -9.746 -2.853 32.255 1.00 88.50 103 ALA A CA 1
ATOM 769 C C . ALA A 1 103 ? -9.037 -3.061 30.914 1.00 88.50 103 ALA A C 1
ATOM 771 O O . ALA A 1 103 ? -9.299 -2.339 29.954 1.00 88.50 103 ALA A O 1
ATOM 772 N N . GLU A 1 104 ? -8.152 -4.052 30.831 1.00 90.81 104 GLU A N 1
ATOM 773 C CA . GLU A 1 104 ? -7.540 -4.429 29.557 1.00 90.81 104 GLU A CA 1
ATOM 774 C C . GLU A 1 104 ? -8.406 -5.483 28.872 1.00 90.81 104 GLU A C 1
ATOM 776 O O . GLU A 1 104 ? -8.871 -6.443 29.501 1.00 90.81 104 GLU A O 1
ATOM 781 N N . CYS A 1 105 ? -8.603 -5.324 27.570 1.00 91.56 105 CYS A N 1
ATOM 782 C CA . CYS A 1 105 ? -9.295 -6.305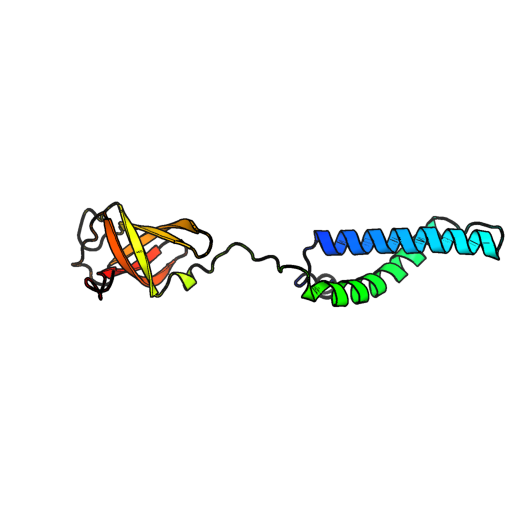 26.762 1.00 91.56 105 CYS A CA 1
ATOM 783 C C . CYS A 1 105 ? -8.573 -6.568 25.444 1.00 91.56 105 CYS A C 1
ATOM 785 O O . CYS A 1 105 ? -7.691 -5.822 25.018 1.00 91.56 105 CYS A O 1
ATOM 787 N N . LYS A 1 106 ? -8.972 -7.672 24.820 1.00 91.00 106 LYS A N 1
ATOM 788 C CA . LYS A 1 106 ? -8.445 -8.194 23.573 1.00 91.00 106 LYS A CA 1
ATOM 789 C C . LYS A 1 106 ? -9.584 -8.388 22.583 1.00 91.00 106 LYS A C 1
ATOM 791 O O . LYS A 1 106 ? -10.554 -9.089 22.885 1.00 91.00 106 LYS A O 1
ATOM 796 N N . ILE A 1 107 ? -9.421 -7.856 21.381 1.00 89.62 107 ILE A N 1
ATOM 797 C CA . ILE A 1 107 ? -10.233 -8.208 20.213 1.00 89.62 107 ILE A CA 1
ATOM 798 C C . ILE A 1 107 ? -9.353 -8.921 19.187 1.00 89.62 107 ILE A C 1
ATOM 800 O O . ILE A 1 107 ? -8.134 -8.751 19.170 1.00 89.62 107 ILE A O 1
ATOM 804 N N . ILE A 1 108 ? -9.964 -9.759 18.360 1.00 86.19 108 ILE A N 1
ATOM 805 C CA . ILE A 1 108 ? -9.308 -10.372 17.207 1.00 86.19 108 ILE A CA 1
ATOM 806 C C . ILE A 1 108 ? -9.914 -9.704 15.979 1.00 86.19 108 ILE A C 1
ATOM 808 O O . ILE A 1 108 ? -11.138 -9.689 15.846 1.00 86.19 108 ILE A O 1
ATOM 812 N N . ASP A 1 109 ? -9.081 -9.112 15.128 1.00 83.88 109 ASP A N 1
ATOM 813 C CA . ASP A 1 109 ? -9.554 -8.468 13.904 1.00 83.88 109 ASP A CA 1
ATOM 814 C C . ASP A 1 109 ? -9.949 -9.487 12.817 1.00 83.88 109 ASP A C 1
ATOM 816 O O . ASP A 1 109 ? -9.816 -10.704 12.978 1.00 83.88 109 ASP A O 1
ATOM 820 N N . ALA A 1 110 ? -10.430 -8.985 11.676 1.00 77.75 110 ALA A N 1
ATOM 821 C CA . ALA A 1 110 ? -10.837 -9.813 10.538 1.00 77.75 110 ALA A CA 1
ATOM 822 C C . ALA A 1 110 ? -9.698 -10.672 9.948 1.00 77.75 110 ALA A C 1
ATOM 824 O O . ALA A 1 110 ? -9.967 -11.636 9.232 1.00 77.75 110 ALA A O 1
ATOM 825 N N . TYR A 1 111 ? -8.441 -10.344 10.253 1.00 76.44 111 TYR A N 1
ATOM 826 C CA . TYR A 1 111 ? -7.245 -11.042 9.785 1.00 76.44 111 TYR A CA 1
ATOM 827 C C . TYR A 1 111 ? -6.644 -11.968 10.854 1.00 76.44 111 TYR A C 1
ATOM 829 O O . TYR A 1 111 ? -5.591 -12.568 10.631 1.00 76.44 111 TYR A O 1
ATOM 837 N N . GLY A 1 112 ? -7.301 -12.115 12.008 1.00 80.69 112 GLY A N 1
ATOM 838 C CA . GLY A 1 112 ? -6.837 -12.967 13.097 1.00 80.69 112 GLY A CA 1
ATOM 839 C C . GLY A 1 112 ? -5.762 -12.332 13.985 1.00 80.69 112 GLY A C 1
ATOM 840 O O . GLY A 1 112 ? -5.194 -13.032 14.828 1.00 80.69 112 GLY A O 1
ATOM 841 N N . GLN A 1 113 ? -5.467 -11.037 13.835 1.00 81.44 113 GLN A N 1
ATOM 842 C CA . GLN A 1 113 ? -4.483 -10.352 14.668 1.00 81.44 113 GLN A CA 1
ATOM 843 C C . GLN A 1 113 ? -5.116 -9.888 15.989 1.00 81.44 113 GLN A C 1
ATOM 845 O O . GLN A 1 113 ? -6.214 -9.324 15.994 1.00 81.44 113 GLN A O 1
ATOM 850 N N . PRO A 1 114 ? -4.451 -10.133 17.132 1.00 87.81 114 PRO A N 1
ATOM 851 C CA . PRO A 1 114 ? -4.940 -9.682 18.422 1.00 87.81 114 PRO A CA 1
ATOM 852 C C . PRO A 1 114 ? -4.598 -8.209 18.676 1.00 87.81 114 PRO A C 1
ATOM 854 O O . PRO A 1 114 ? -3.427 -7.836 18.648 1.00 87.81 114 PRO A O 1
ATOM 857 N N . HIS A 1 115 ? -5.599 -7.407 19.033 1.00 87.06 115 HIS A N 1
ATOM 858 C CA . HIS A 1 115 ? -5.429 -6.010 19.444 1.00 87.06 115 HIS A CA 1
ATOM 859 C C . HIS A 1 115 ? -5.815 -5.845 20.910 1.00 87.06 115 HIS A C 1
ATOM 861 O O . HIS A 1 115 ? -6.878 -6.315 21.325 1.00 87.06 115 HIS A O 1
ATOM 867 N N . TYR A 1 116 ? -4.946 -5.189 21.681 1.00 89.25 116 TYR A N 1
ATOM 868 C CA . TYR A 1 116 ? -5.121 -4.945 23.112 1.00 89.25 116 TYR A CA 1
ATOM 869 C C . TYR A 1 116 ? -5.350 -3.458 23.361 1.00 89.25 116 TYR A C 1
ATOM 871 O O . TYR A 1 116 ? -4.607 -2.622 22.849 1.00 89.25 116 TYR A O 1
ATOM 879 N N . PHE A 1 117 ? -6.368 -3.127 24.145 1.00 88.56 117 PHE A N 1
ATOM 880 C CA . PHE A 1 117 ? -6.691 -1.746 24.498 1.00 88.56 117 PHE A CA 1
ATOM 881 C C . PHE A 1 117 ? -7.433 -1.683 25.830 1.00 88.56 117 PHE A C 1
ATOM 883 O O . PHE A 1 117 ? -7.917 -2.692 26.357 1.00 88.56 117 PHE A O 1
ATOM 890 N N . LEU A 1 118 ? -7.509 -0.472 26.376 1.00 90.62 118 LEU A N 1
ATOM 891 C CA . LEU A 1 118 ? -8.188 -0.203 27.632 1.00 90.62 118 LEU A CA 1
ATOM 892 C C . LEU A 1 118 ? -9.658 0.113 27.378 1.00 90.62 118 LEU A C 1
ATOM 894 O O . LEU A 1 118 ? -9.998 0.892 26.487 1.00 90.62 118 LEU A O 1
ATOM 898 N N . ILE A 1 119 ? -10.518 -0.465 28.203 1.00 90.25 119 ILE A N 1
ATOM 899 C CA . ILE A 1 119 ? -11.946 -0.174 28.234 1.00 90.25 119 ILE A CA 1
ATOM 900 C C . ILE A 1 119 ? -12.317 0.487 29.550 1.00 90.25 119 ILE A C 1
ATOM 902 O O . ILE A 1 119 ? -11.839 0.093 30.611 1.00 90.25 119 ILE A O 1
ATOM 906 N N . GLU A 1 120 ? -13.205 1.463 29.480 1.00 90.19 120 GLU A N 1
ATOM 907 C CA . GLU A 1 120 ? -13.848 2.094 30.622 1.00 90.19 120 GLU A CA 1
ATOM 908 C C . GLU A 1 120 ? -15.330 1.744 30.635 1.00 90.19 120 GLU A C 1
ATOM 910 O O . GLU A 1 120 ? -15.957 1.691 29.572 1.00 90.19 120 GLU A O 1
ATOM 915 N N . PRO A 1 121 ? -15.904 1.483 31.815 1.00 88.38 121 PRO A N 1
ATOM 916 C CA . PRO A 1 121 ? -17.315 1.184 31.908 1.00 88.38 121 PRO A CA 1
ATOM 917 C C . PRO A 1 121 ? -18.143 2.443 31.643 1.00 88.38 121 PRO A C 1
ATOM 919 O O . PRO A 1 121 ? -17.839 3.516 32.157 1.00 88.38 121 PRO A O 1
ATOM 922 N N . GLU A 1 122 ? -19.227 2.295 30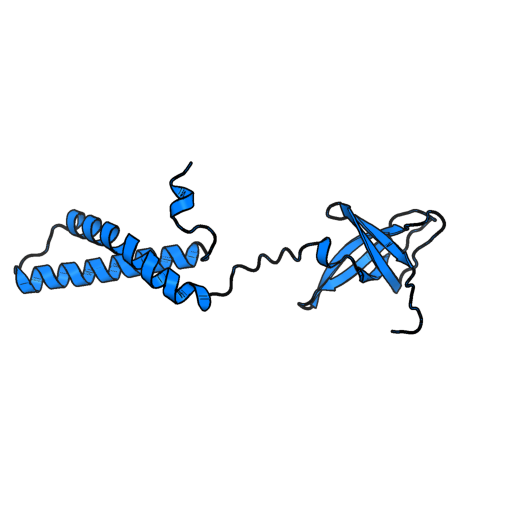.883 1.00 84.25 122 GLU A N 1
ATOM 923 C CA . GLU A 1 122 ? -20.226 3.357 30.692 1.00 84.25 122 GLU A CA 1
ATOM 924 C C . GLU A 1 122 ? -20.803 3.851 32.029 1.00 84.25 122 GLU A C 1
ATOM 926 O O . GLU A 1 122 ? -20.983 5.047 32.239 1.00 84.25 122 GLU A O 1
ATOM 931 N N . ASN A 1 123 ? -21.046 2.912 32.949 1.00 81.69 123 ASN A N 1
ATOM 932 C CA . ASN A 1 123 ? -21.550 3.177 34.290 1.00 81.69 123 ASN A CA 1
ATOM 933 C C . ASN A 1 123 ? -20.446 2.922 35.320 1.00 81.69 123 ASN A C 1
ATOM 935 O O . ASN A 1 123 ? -19.910 1.816 35.388 1.00 81.69 123 ASN A O 1
ATOM 939 N N . SER A 1 124 ? -20.161 3.902 36.179 1.00 78.44 124 SER A N 1
ATOM 940 C CA . SER A 1 124 ? -19.110 3.824 37.207 1.00 78.44 124 SER A CA 1
ATOM 941 C C . SER A 1 124 ? -19.276 2.676 38.207 1.00 78.44 124 SER A C 1
ATOM 943 O O . SER A 1 124 ? -18.307 2.285 38.846 1.00 78.44 124 SER A O 1
ATOM 945 N N . ASP A 1 125 ? -20.476 2.107 38.324 1.00 81.69 125 ASP A N 1
ATOM 946 C CA . ASP A 1 125 ? -20.771 0.993 39.236 1.00 81.69 125 ASP A CA 1
ATOM 947 C C . ASP A 1 125 ? -20.416 -0.380 38.640 1.00 81.69 125 ASP A C 1
ATOM 949 O O . ASP A 1 125 ? -20.473 -1.409 39.319 1.00 81.69 125 ASP A O 1
ATOM 953 N N . VAL A 1 126 ? -20.058 -0.424 37.353 1.00 81.81 126 VAL A N 1
ATOM 954 C CA . VAL A 1 126 ? -19.731 -1.661 36.647 1.00 81.81 126 VAL A CA 1
ATOM 955 C C . VAL A 1 126 ? -18.260 -2.012 36.856 1.00 81.81 126 VAL A C 1
ATOM 957 O O . VAL A 1 126 ? -17.361 -1.196 36.661 1.00 81.81 126 VAL A O 1
ATOM 960 N N . ILE A 1 127 ? -18.022 -3.274 37.217 1.00 84.75 127 ILE A N 1
ATOM 961 C CA . ILE A 1 127 ? -16.695 -3.888 37.287 1.00 84.75 127 ILE A CA 1
ATOM 962 C C . ILE A 1 127 ? -16.598 -4.935 36.180 1.00 84.75 127 ILE A C 1
ATOM 964 O O . ILE A 1 127 ? -17.455 -5.820 36.085 1.00 84.75 127 ILE A O 1
ATOM 968 N N . PHE A 1 128 ? -15.542 -4.849 35.374 1.00 86.06 128 PHE A N 1
ATOM 969 C CA . PHE A 1 128 ? -15.215 -5.856 34.370 1.00 86.06 128 PHE A CA 1
ATOM 970 C C . PHE A 1 128 ? -14.340 -6.956 34.960 1.00 86.06 128 PHE A C 1
ATOM 972 O O . PHE A 1 128 ? -13.285 -6.683 35.541 1.00 86.06 128 PHE A O 1
ATOM 979 N N . THR A 1 129 ? -14.760 -8.206 34.771 1.00 87.75 129 THR A N 1
ATOM 980 C CA . THR A 1 129 ? -14.024 -9.377 35.265 1.00 87.75 129 THR A CA 1
ATOM 981 C C . THR A 1 129 ? -13.232 -10.031 34.141 1.00 87.75 129 THR A C 1
ATOM 983 O O . THR A 1 129 ? -13.662 -10.067 32.991 1.00 87.75 129 THR A O 1
ATOM 986 N N . ARG A 1 130 ? -12.059 -10.585 34.463 1.00 88.25 130 ARG A N 1
ATOM 987 C CA . ARG A 1 130 ? -11.244 -11.323 33.493 1.00 88.25 130 ARG A CA 1
ATOM 988 C C . ARG A 1 130 ? -12.041 -12.484 32.883 1.00 88.25 130 ARG A C 1
ATOM 990 O O . ARG A 1 130 ? -12.653 -13.261 33.608 1.00 88.25 130 ARG A O 1
ATOM 997 N N . GLY A 1 131 ? -11.973 -12.622 31.561 1.00 86.69 131 GLY A N 1
ATOM 998 C CA . GLY A 1 131 ? -12.678 -13.646 30.786 1.00 86.69 131 GLY A CA 1
ATOM 999 C C . GLY A 1 131 ? -14.098 -13.259 30.368 1.00 86.69 131 GLY A C 1
ATOM 1000 O O . GLY A 1 131 ? -14.690 -13.958 29.548 1.00 86.69 131 GLY A O 1
ATOM 1001 N N . GLU A 1 132 ? -14.636 -12.149 30.876 1.00 88.12 132 GLU A N 1
ATOM 1002 C CA . GLU A 1 132 ? -15.923 -11.614 30.434 1.00 88.12 132 GLU A CA 1
ATOM 1003 C C . GLU A 1 132 ? -15.804 -11.045 29.013 1.00 88.12 132 GLU A C 1
ATOM 1005 O O . GLU A 1 132 ? -14.749 -10.539 28.614 1.00 88.12 132 GLU A O 1
ATOM 1010 N N . ARG A 1 133 ? -16.888 -11.129 28.236 1.00 88.69 133 ARG A N 1
ATOM 1011 C CA . ARG A 1 133 ? -16.990 -10.419 26.960 1.00 88.69 133 ARG A CA 1
ATOM 1012 C C . ARG A 1 133 ? -17.765 -9.124 27.162 1.00 88.69 133 ARG A C 1
ATOM 1014 O O . ARG A 1 133 ? -18.828 -9.136 27.777 1.00 88.69 133 ARG A O 1
ATOM 1021 N N . VAL A 1 134 ? -17.253 -8.034 26.615 1.00 90.62 134 VAL A N 1
ATOM 1022 C CA . VAL A 1 134 ? -17.844 -6.696 26.717 1.00 90.62 134 VAL A CA 1
ATOM 1023 C C . VAL A 1 134 ? -18.146 -6.143 25.332 1.00 90.62 134 VAL A C 1
ATOM 1025 O O . VAL A 1 134 ? -17.471 -6.500 24.365 1.00 90.62 134 VAL A O 1
ATOM 1028 N N . LEU A 1 135 ? -19.153 -5.279 25.242 1.00 90.25 135 LEU A N 1
ATOM 1029 C CA . LEU A 1 135 ? -19.514 -4.589 24.009 1.00 90.25 135 LEU A CA 1
ATOM 1030 C C . LEU A 1 135 ? -18.835 -3.222 23.975 1.00 90.25 135 LEU A C 1
ATOM 1032 O O . LEU A 1 135 ? -18.978 -2.440 24.913 1.00 90.25 135 LEU A O 1
ATOM 1036 N N . ILE A 1 136 ? -18.130 -2.919 22.889 1.00 90.62 136 ILE A N 1
ATOM 1037 C CA . ILE A 1 136 ? -17.503 -1.610 22.682 1.00 90.62 136 ILE A CA 1
ATOM 1038 C C . ILE A 1 136 ? -18.557 -0.648 22.135 1.00 90.62 136 ILE A C 1
ATOM 1040 O O . ILE A 1 136 ? -19.140 -0.900 21.083 1.00 90.62 136 ILE A O 1
ATOM 1044 N N . ILE A 1 137 ? -18.795 0.459 22.832 1.00 89.88 137 ILE A N 1
ATOM 1045 C CA . ILE A 1 137 ? -19.838 1.435 22.485 1.00 89.88 137 ILE A CA 1
ATOM 1046 C C . ILE A 1 137 ? -19.247 2.642 21.763 1.00 89.88 137 ILE A C 1
ATOM 1048 O O . ILE A 1 137 ? -19.830 3.139 20.803 1.00 89.88 137 ILE A O 1
ATOM 1052 N N . ALA A 1 138 ? -18.105 3.139 22.233 1.00 86.75 138 ALA A N 1
ATOM 1053 C CA . ALA A 1 138 ? -17.506 4.350 21.695 1.00 86.75 138 ALA A CA 1
ATOM 1054 C C . ALA A 1 138 ? -15.992 4.365 21.886 1.00 86.75 138 ALA A C 1
ATOM 1056 O O . ALA A 1 138 ? -15.443 3.715 22.775 1.00 86.75 138 ALA A O 1
ATOM 1057 N N . LYS A 1 139 ? -15.315 5.160 21.064 1.00 86.12 139 LYS A N 1
ATOM 1058 C CA . LYS A 1 139 ? -13.889 5.441 21.196 1.00 86.12 139 LYS A CA 1
ATOM 1059 C C . LYS A 1 139 ? -13.687 6.726 21.997 1.00 86.12 139 LYS A C 1
ATOM 1061 O O . LYS A 1 139 ? -14.289 7.747 21.675 1.00 86.12 139 LYS A O 1
ATOM 1066 N N . ILE A 1 140 ? -12.835 6.679 23.020 1.00 84.94 140 ILE A N 1
ATOM 1067 C CA . ILE A 1 140 ? -12.455 7.851 23.827 1.00 84.94 140 ILE A CA 1
ATOM 1068 C C . ILE A 1 140 ? -11.141 8.435 23.292 1.00 84.94 140 ILE A C 1
ATOM 1070 O O . ILE A 1 140 ? -11.019 9.642 23.096 1.00 84.94 140 ILE A O 1
ATOM 1074 N N . SER A 1 141 ? -10.145 7.580 23.040 1.00 81.56 141 SER A N 1
ATOM 1075 C CA . SER A 1 141 ? -8.843 7.949 22.470 1.00 81.56 141 SER A CA 1
ATOM 1076 C C . SER A 1 141 ? -8.247 6.785 21.668 1.00 81.56 141 SER A C 1
ATOM 1078 O O . SER A 1 141 ? -8.894 5.754 21.514 1.00 81.56 141 SER A O 1
ATOM 1080 N N . ALA A 1 142 ? -7.018 6.924 21.157 1.00 73.31 142 ALA A N 1
ATOM 1081 C CA . ALA A 1 142 ? -6.361 5.874 20.367 1.00 73.31 142 ALA A CA 1
ATOM 1082 C C . ALA A 1 142 ? -6.230 4.521 21.105 1.00 73.31 142 ALA A C 1
ATOM 1084 O O . ALA A 1 142 ? -6.240 3.468 20.486 1.00 73.31 142 ALA A O 1
ATOM 1085 N N . ALA A 1 143 ? -6.143 4.535 22.441 1.00 78.88 143 ALA A N 1
ATOM 1086 C CA . ALA A 1 143 ? -5.960 3.322 23.248 1.00 78.88 143 ALA A CA 1
ATOM 1087 C C . ALA A 1 143 ? -7.056 3.104 24.306 1.00 78.88 143 ALA A C 1
ATOM 1089 O O . ALA A 1 143 ? -6.940 2.185 25.119 1.00 78.88 143 ALA A O 1
ATOM 1090 N N . ARG A 1 144 ? -8.087 3.964 24.342 1.00 84.94 144 ARG A N 1
ATOM 1091 C CA . ARG A 1 144 ? -9.157 3.936 25.354 1.00 84.94 144 ARG A CA 1
ATOM 1092 C C . ARG A 1 144 ? -10.526 3.936 24.692 1.00 84.94 144 ARG A C 1
ATOM 1094 O O . ARG A 1 144 ? -10.829 4.808 23.876 1.00 84.94 144 ARG A O 1
ATOM 1101 N N . PHE A 1 145 ? -11.361 2.994 25.098 1.00 88.88 145 PHE A N 1
ATOM 1102 C CA . PHE A 1 145 ? -12.710 2.800 24.589 1.00 88.88 145 PHE A CA 1
ATOM 1103 C C . PHE A 1 145 ? -13.711 2.759 25.736 1.00 88.88 145 PHE A C 1
ATOM 1105 O O . PHE A 1 145 ? -13.375 2.407 26.860 1.00 88.88 145 PHE A O 1
ATOM 1112 N N . LEU A 1 146 ? -14.954 3.108 25.445 1.00 90.12 146 LEU A N 1
ATOM 1113 C CA . LEU A 1 146 ? -16.076 2.977 26.357 1.00 90.12 146 LEU A CA 1
ATOM 1114 C C . LEU A 1 146 ? -16.795 1.666 26.048 1.00 90.12 146 LEU A C 1
ATOM 1116 O O . LEU A 1 146 ? -17.099 1.383 24.885 1.00 90.12 146 LEU A O 1
ATOM 1120 N N . ALA A 1 147 ? -17.048 0.866 27.078 1.00 90.94 147 ALA A N 1
ATOM 1121 C CA . ALA A 1 147 ? -17.657 -0.446 26.946 1.00 90.94 147 ALA A CA 1
ATOM 1122 C C . ALA A 1 147 ? -18.801 -0.654 27.943 1.00 90.94 147 ALA A C 1
ATOM 1124 O O . ALA A 1 147 ? -18.825 -0.082 29.036 1.00 90.94 147 ALA A O 1
ATOM 1125 N N . SER A 1 148 ? -19.733 -1.527 27.578 1.00 89.88 148 SER A N 1
ATOM 1126 C CA . SER A 1 148 ? -20.783 -2.032 28.461 1.00 89.88 148 SER A CA 1
ATOM 1127 C C . SER A 1 148 ? -20.688 -3.546 28.607 1.00 89.88 148 SER A C 1
ATOM 1129 O O . SER A 1 148 ? -20.021 -4.246 27.836 1.00 89.88 148 SER A O 1
ATOM 1131 N N . LYS A 1 149 ? -21.353 -4.073 29.639 1.00 86.75 149 LYS A N 1
ATOM 1132 C CA . LYS A 1 149 ? -21.526 -5.521 29.778 1.00 86.75 149 LYS A CA 1
ATOM 1133 C C . LYS A 1 149 ? -22.260 -6.076 28.568 1.00 86.75 149 LYS A C 1
ATOM 1135 O O . LYS A 1 149 ? -23.119 -5.398 28.015 1.00 86.75 149 LYS A O 1
ATOM 1140 N N . ASN A 1 150 ? -21.948 -7.321 28.209 1.00 85.00 150 ASN A N 1
ATOM 1141 C CA . ASN A 1 150 ? -22.623 -8.015 27.120 1.00 85.00 150 ASN A CA 1
ATOM 1142 C C . ASN A 1 150 ? -24.159 -7.925 27.279 1.00 85.00 150 ASN A C 1
ATOM 1144 O O . ASN A 1 150 ? -24.696 -8.551 28.199 1.00 85.00 150 ASN A O 1
ATOM 1148 N N . PRO A 1 151 ? -24.874 -7.202 26.396 1.00 77.38 151 PRO A N 1
ATOM 1149 C CA . PRO A 1 151 ? -26.330 -7.116 26.468 1.00 77.38 151 PRO A CA 1
ATOM 1150 C C . PRO A 1 151 ? -27.015 -8.420 26.029 1.00 77.38 151 PRO A C 1
ATOM 1152 O O . PRO A 1 151 ? -28.198 -8.618 26.304 1.00 77.38 151 PRO A O 1
ATOM 1155 N N . TRP A 1 152 ? -26.279 -9.338 25.391 1.00 78.25 152 TRP A N 1
ATOM 1156 C CA . TRP A 1 152 ? -26.777 -10.619 24.894 1.00 78.25 152 TRP A CA 1
ATOM 1157 C C . TRP A 1 152 ? -25.991 -11.806 25.474 1.00 78.25 152 TRP A C 1
ATOM 1159 O O . TRP A 1 152 ? -25.226 -12.461 24.761 1.00 78.25 152 TRP A O 1
ATOM 1169 N N . PRO A 1 153 ? -26.177 -12.138 26.763 1.00 69.19 153 PRO A N 1
ATOM 1170 C CA . PRO A 1 153 ? -25.469 -13.252 27.397 1.00 69.19 153 PRO A CA 1
ATOM 1171 C C . PRO A 1 153 ? -25.819 -14.626 26.801 1.00 69.19 153 PRO A C 1
ATOM 1173 O O . PRO A 1 153 ? -25.045 -15.560 26.956 1.00 69.19 153 PRO A O 1
ATOM 1176 N N . ASN A 1 154 ? -26.956 -14.745 26.103 1.00 69.44 154 ASN A N 1
ATOM 1177 C CA . ASN A 1 154 ? -27.496 -16.019 25.616 1.00 69.44 154 ASN A CA 1
ATOM 1178 C C . ASN A 1 154 ? -27.212 -16.309 24.126 1.00 69.44 154 ASN A C 1
ATOM 1180 O O . ASN A 1 154 ? -27.687 -17.321 23.619 1.00 69.44 154 ASN A O 1
ATOM 1184 N N . LEU A 1 155 ? -26.523 -15.416 23.402 1.00 58.19 155 LEU A N 1
ATOM 1185 C CA . LEU A 1 155 ? -26.325 -15.516 21.942 1.00 58.19 155 LEU A CA 1
ATOM 1186 C C . LEU A 1 155 ? -24.910 -15.958 21.521 1.00 58.19 155 LEU A C 1
ATOM 1188 O O . LEU A 1 155 ? -24.578 -15.874 20.339 1.00 58.19 155 LEU A O 1
ATOM 1192 N N . LEU A 1 156 ? -24.084 -16.429 22.459 1.00 52.53 156 LEU A N 1
ATOM 1193 C CA . LEU A 1 156 ? -22.703 -16.854 22.208 1.00 52.53 156 LEU A CA 1
ATOM 1194 C C . LEU A 1 156 ? -22.373 -18.174 22.902 1.00 52.53 156 LEU A C 1
ATOM 1196 O O . LEU A 1 156 ? -22.708 -18.297 24.099 1.00 52.53 156 LEU A O 1
#

Sequence (156 aa):
MQALSWLHIGKLPLLVTLVLLLGSFAIIGISGQYLMISLLQTPLSAGLMALISFVLSLPTLHFIGRWLAPYLPKDESFAVSEDSFIGSMALVTQSAGQPGMSAECKIIDAYGQPHYFLIEPENSDVIFTRGERVLIIAKISAARFLASKNPWPNLL

InterPro domains:
  IPR010840 Inner membrane protein YqiJ, OB-fold domain [PF07290] (84-145)
  IPR048376 Inner membrane protein YqiJ, N-terminal domain [PF21001] (2-61)